Protein AF-A0A842Q499-F1 (afdb_monomer)

Solvent-accessible surface area (backbone atoms only — not comparable to full-atom values): 4740 Å² total; per-residue (Å²): 106,72,70,57,56,53,48,57,47,39,75,72,75,46,87,72,52,69,45,82,42,66,64,35,78,79,76,62,58,54,64,56,32,46,77,69,60,22,46,69,44,56,78,39,40,50,64,57,51,50,52,57,32,38,79,68,67,75,38,56,69,68,59,51,52,53,53,52,49,56,36,55,78,68,71,43,89,83,130

Mean predicted aligned error: 4.72 Å

Radius of gyration: 15.8 Å; Cα contacts (8 Å, |Δi|>4): 73; chains: 1; bounding box: 36×23×40 Å

Secondary structure (DSSP, 8-state):
-HHHHHHHHHHTT----EEEEEEE--SSHHHHHHHTT-EEEEEEEHHHHHHHHHHTTSS-HHHHHHHHHHHHHTT----

pLDDT: mean 91.42, std 10.8, range [51.28, 98.38]

Foldseek 3Di:
DVVVVQVVCVVVVDDAQEDEEAEAAQPCPQVVCVVVNHHYHYVYYPLVVLVVCVVVVNDDPVNVVVVVVVCVVVVHDDD

Nearest PDB structures (foldseek):
  2wns-assembly1_A  TM=9.773E-01  e=8.757E-04  Homo sapiens
  2yzk-assembly2_C  TM=9.748E-01  e=3.352E-03  Aeropyrum pernix
  2yzk-assembly1_B  TM=9.746E-01  e=5.362E-03  Aeropyrum pernix
  3qw4-assembly1_C  TM=8.783E-01  e=3.284E-02  Leishmania donovani
  3qw4-assembly1_B  TM=8.212E-01  e=5.618E-02  Leishmania donovani

Structure (mmCIF, N/CA/C/O backbone):
data_AF-A0A842Q499-F1
#
_entry.id   AF-A0A842Q499-F1
#
loop_
_atom_site.group_PDB
_atom_site.id
_atom_site.type_symbol
_atom_site.label_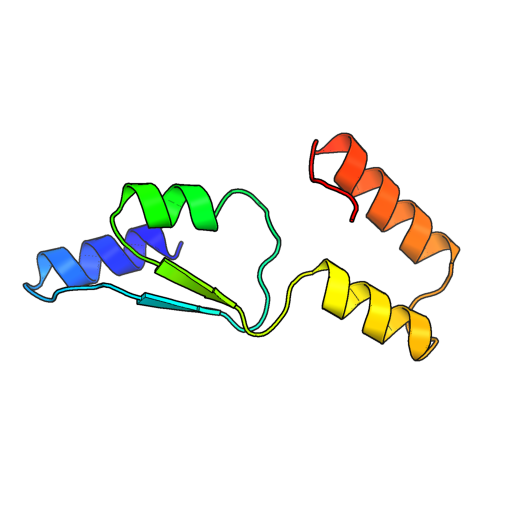atom_id
_atom_site.label_alt_id
_atom_site.label_comp_id
_atom_site.label_asym_id
_atom_site.label_entity_id
_atom_site.label_seq_id
_atom_site.pdbx_PDB_ins_code
_atom_site.Cartn_x
_atom_site.Cartn_y
_atom_site.Cartn_z
_atom_site.occupancy
_atom_site.B_iso_or_equiv
_atom_site.auth_seq_id
_atom_site.auth_comp_id
_atom_site.auth_asym_id
_atom_site.auth_atom_id
_atom_site.pdbx_PDB_model_num
ATOM 1 N N . SER A 1 1 ? 12.426 -0.205 0.366 1.00 86.12 1 SER A N 1
ATOM 2 C CA . SER A 1 1 ? 11.047 0.233 0.046 1.00 86.12 1 SER A CA 1
ATOM 3 C C . SER A 1 1 ? 10.709 -0.173 -1.383 1.00 86.12 1 SER A C 1
ATOM 5 O O . SER A 1 1 ? 11.634 -0.451 -2.140 1.00 86.12 1 SER A O 1
ATOM 7 N N . LEU A 1 2 ? 9.423 -0.186 -1.761 1.00 93.81 2 LEU A N 1
ATOM 8 C CA . LEU A 1 2 ? 8.963 -0.548 -3.114 1.00 93.81 2 LEU A CA 1
ATOM 9 C C . LEU A 1 2 ? 9.716 0.194 -4.229 1.00 93.81 2 LEU A C 1
ATOM 11 O O . LEU A 1 2 ? 10.164 -0.430 -5.184 1.00 93.81 2 LEU A O 1
ATOM 15 N N . SER A 1 3 ? 9.952 1.498 -4.065 1.00 95.88 3 SER A N 1
ATOM 16 C CA . SER A 1 3 ? 10.713 2.306 -5.028 1.00 95.88 3 SER A CA 1
ATOM 17 C C .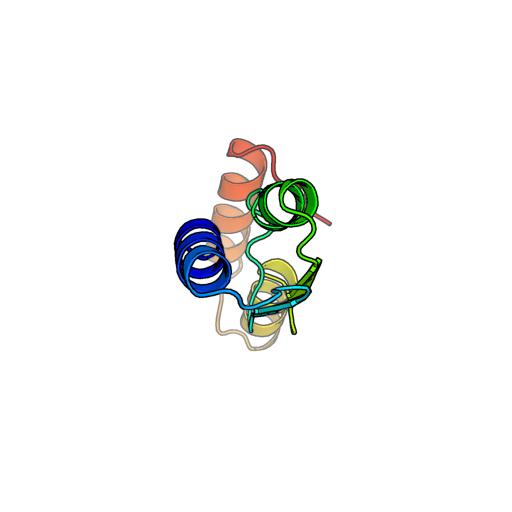 SER A 1 3 ? 12.137 1.787 -5.259 1.00 95.88 3 SER A C 1
ATOM 19 O O . SER A 1 3 ? 12.603 1.764 -6.392 1.00 95.88 3 SER A O 1
ATOM 21 N N . ASN A 1 4 ? 12.823 1.332 -4.204 1.00 97.56 4 ASN A N 1
ATOM 22 C CA . ASN A 1 4 ? 14.171 0.778 -4.339 1.00 97.56 4 ASN A CA 1
ATOM 23 C C . ASN A 1 4 ? 14.154 -0.538 -5.124 1.00 97.56 4 ASN A C 1
ATOM 25 O O . ASN A 1 4 ? 14.953 -0.727 -6.031 1.00 97.56 4 ASN A O 1
ATOM 29 N N . THR A 1 5 ? 13.210 -1.427 -4.807 1.00 97.50 5 THR A N 1
ATOM 30 C CA . THR A 1 5 ? 13.036 -2.698 -5.522 1.00 97.50 5 THR A CA 1
ATOM 31 C C . THR A 1 5 ? 12.750 -2.466 -7.006 1.00 97.50 5 THR A C 1
ATOM 33 O O . THR A 1 5 ? 13.341 -3.127 -7.852 1.00 97.50 5 THR A O 1
ATOM 36 N N . ILE A 1 6 ? 11.901 -1.488 -7.333 1.00 98.12 6 ILE A N 1
ATOM 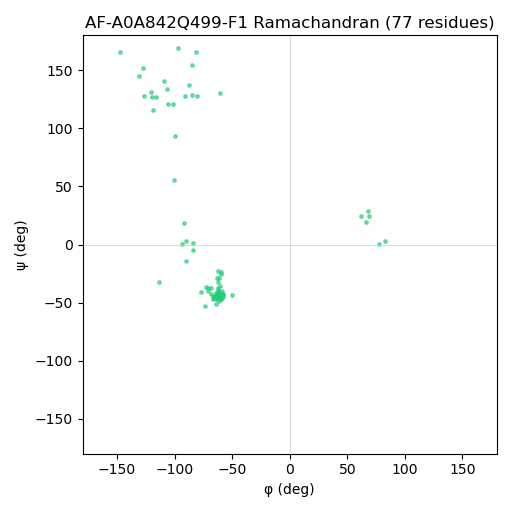37 C CA . ILE A 1 6 ? 11.598 -1.107 -8.719 1.00 98.12 6 ILE A CA 1
ATOM 38 C C . ILE A 1 6 ? 12.855 -0.639 -9.457 1.00 98.12 6 ILE A C 1
ATOM 40 O O . ILE A 1 6 ? 13.076 -1.066 -10.589 1.00 98.12 6 ILE A O 1
ATOM 44 N N . ASN A 1 7 ? 13.674 0.211 -8.831 1.00 97.88 7 ASN A N 1
ATOM 45 C CA . ASN A 1 7 ? 14.913 0.696 -9.440 1.00 97.88 7 ASN A CA 1
ATOM 46 C C . ASN A 1 7 ? 15.876 -0.454 -9.731 1.00 97.88 7 ASN A C 1
ATOM 48 O O . ASN A 1 7 ? 16.304 -0.594 -10.870 1.00 97.88 7 ASN A O 1
ATOM 52 N N . VAL A 1 8 ? 16.110 -1.335 -8.754 1.00 98.25 8 VAL A N 1
ATOM 53 C CA . VAL A 1 8 ? 16.982 -2.508 -8.929 1.00 98.25 8 VAL A CA 1
ATOM 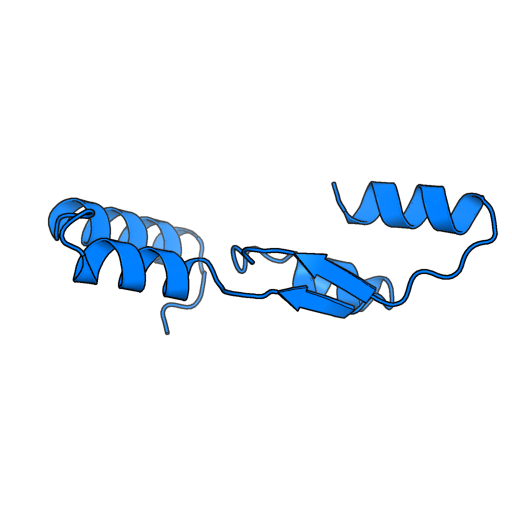54 C C . VAL A 1 8 ? 16.489 -3.405 -10.069 1.00 98.25 8 VAL A C 1
ATOM 56 O O . VAL A 1 8 ? 17.279 -3.846 -10.899 1.00 98.25 8 VAL A O 1
ATOM 59 N N . ILE A 1 9 ? 15.181 -3.660 -10.167 1.00 98.12 9 ILE A N 1
ATOM 60 C CA . ILE A 1 9 ? 14.620 -4.470 -11.261 1.00 98.12 9 ILE A CA 1
ATOM 61 C C . ILE A 1 9 ? 14.845 -3.788 -12.622 1.00 98.12 9 ILE A C 1
ATOM 63 O O . ILE A 1 9 ? 15.228 -4.448 -13.588 1.00 98.12 9 ILE A O 1
ATOM 67 N N . ARG A 1 10 ? 14.647 -2.467 -12.704 1.00 97.88 10 ARG A N 1
ATOM 68 C CA . ARG A 1 10 ? 14.849 -1.691 -13.938 1.00 97.88 10 ARG A CA 1
ATOM 69 C C . ARG A 1 10 ? 16.314 -1.599 -14.357 1.00 97.88 10 ARG A C 1
ATOM 71 O O . ARG A 1 10 ? 16.600 -1.690 -15.547 1.00 97.88 10 ARG A O 1
ATOM 78 N N . GLU A 1 11 ? 17.236 -1.483 -13.405 1.00 98.31 11 GLU A N 1
ATOM 79 C CA . GLU A 1 11 ? 18.687 -1.521 -13.648 1.00 98.31 11 GLU A CA 1
ATOM 80 C C . GLU A 1 11 ? 19.129 -2.839 -14.300 1.00 98.31 11 GLU A C 1
ATOM 82 O O . GLU A 1 11 ? 20.101 -2.865 -15.047 1.00 98.31 11 GLU A O 1
ATOM 87 N N . ASN A 1 12 ? 18.367 -3.918 -14.096 1.00 97.88 12 ASN A N 1
ATOM 88 C CA . ASN A 1 12 ? 18.584 -5.222 -14.723 1.00 97.88 12 ASN A CA 1
ATOM 89 C C . ASN A 1 12 ? 17.810 -5.399 -16.048 1.00 97.88 12 ASN A C 1
ATOM 91 O O . ASN A 1 12 ? 17.611 -6.518 -16.516 1.00 97.88 12 ASN A O 1
ATOM 95 N N . GLY A 1 13 ? 17.364 -4.301 -16.668 1.00 98.06 13 GLY A N 1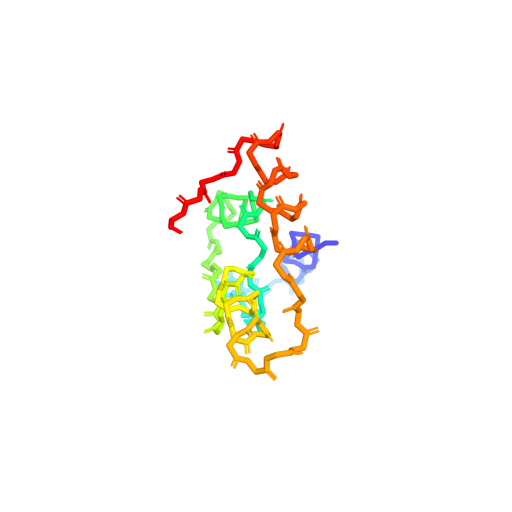
ATOM 96 C CA . GLY A 1 13 ? 16.769 -4.287 -18.008 1.00 98.06 13 GLY A CA 1
ATOM 97 C C . GLY A 1 13 ? 15.280 -4.639 -18.072 1.00 98.06 13 GLY A C 1
ATOM 98 O O . GLY A 1 13 ? 14.709 -4.680 -19.162 1.00 98.06 13 GLY A O 1
ATOM 99 N N . ALA A 1 14 ? 14.625 -4.875 -16.935 1.00 98.38 14 ALA A N 1
ATOM 100 C CA . ALA A 1 14 ? 13.196 -5.166 -16.899 1.00 98.38 14 ALA A CA 1
ATOM 101 C C . ALA A 1 14 ? 12.334 -3.891 -16.876 1.00 98.38 14 ALA A C 1
ATOM 103 O O . ALA A 1 14 ? 12.733 -2.831 -16.395 1.00 98.38 14 ALA A O 1
ATOM 104 N N . ILE A 1 15 ? 11.093 -4.011 -17.353 1.00 98.12 15 ILE A N 1
ATOM 105 C CA . ILE A 1 15 ? 10.089 -2.946 -17.283 1.00 98.12 15 ILE A CA 1
ATOM 106 C C . ILE A 1 15 ? 9.138 -3.255 -16.133 1.00 98.12 15 ILE A C 1
ATOM 108 O O . ILE A 1 15 ? 8.448 -4.271 -16.146 1.00 98.12 15 ILE A O 1
ATOM 112 N N . VAL A 1 16 ? 9.048 -2.340 -15.171 1.00 98.19 16 VAL A N 1
ATOM 113 C CA . VAL A 1 16 ? 8.059 -2.411 -14.088 1.00 98.19 16 VAL A CA 1
ATOM 114 C C . VAL A 1 16 ? 6.965 -1.385 -14.344 1.00 98.19 16 VAL A C 1
ATOM 116 O O . VAL A 1 16 ? 7.270 -0.194 -14.451 1.00 98.19 16 VAL A O 1
ATOM 119 N N . ARG A 1 17 ? 5.719 -1.857 -14.457 1.00 98.38 17 ARG A N 1
ATOM 120 C CA . ARG A 1 17 ? 4.516 -1.038 -14.705 1.00 98.38 17 ARG A CA 1
ATOM 121 C C . ARG A 1 17 ? 3.545 -1.039 -13.535 1.00 98.38 17 ARG A C 1
ATOM 123 O O . ARG A 1 17 ? 2.900 -0.028 -13.288 1.00 98.38 17 ARG A O 1
ATOM 130 N N . ASP A 1 18 ? 3.480 -2.145 -12.805 1.00 98.31 18 ASP A N 1
ATOM 131 C CA . ASP A 1 18 ? 2.521 -2.353 -11.729 1.00 98.31 18 ASP A CA 1
ATOM 132 C C . ASP A 1 18 ? 3.230 -2.863 -10.475 1.00 98.31 18 ASP A C 1
ATOM 134 O O . ASP A 1 18 ? 4.184 -3.642 -10.551 1.00 98.31 18 ASP A O 1
ATOM 138 N N . ALA A 1 19 ? 2.736 -2.433 -9.322 1.00 97.44 19 ALA A N 1
ATOM 139 C CA . ALA A 1 19 ? 3.072 -2.970 -8.017 1.00 97.44 19 ALA A CA 1
ATOM 140 C C . ALA A 1 19 ? 1.775 -3.338 -7.299 1.00 97.44 19 ALA A C 1
ATOM 142 O O . ALA A 1 19 ? 0.877 -2.507 -7.195 1.00 97.44 19 ALA A O 1
ATOM 143 N N . VAL A 1 20 ? 1.678 -4.569 -6.799 1.00 97.38 20 VAL A N 1
ATOM 144 C CA . VAL A 1 20 ? 0.485 -5.049 -6.093 1.00 97.38 20 VAL A CA 1
ATOM 145 C C . VAL A 1 20 ? 0.770 -5.136 -4.598 1.00 97.38 20 VAL A C 1
ATOM 147 O O . VAL A 1 20 ? 1.805 -5.663 -4.190 1.00 97.38 20 VAL A O 1
ATOM 150 N N . ALA A 1 21 ? -0.154 -4.634 -3.786 1.00 96.38 21 ALA A N 1
ATOM 151 C CA . ALA A 1 21 ? -0.118 -4.717 -2.333 1.00 96.38 21 ALA A CA 1
ATOM 152 C C . ALA A 1 21 ? -1.435 -5.286 -1.793 1.00 96.38 21 ALA A C 1
ATOM 154 O O . ALA A 1 21 ? -2.496 -5.116 -2.388 1.00 96.38 21 ALA A O 1
ATOM 155 N N . ILE A 1 22 ? -1.375 -5.947 -0.636 1.00 97.38 22 ILE A N 1
ATOM 156 C CA . ILE A 1 22 ? -2.591 -6.400 0.051 1.00 97.38 22 ILE A CA 1
ATOM 157 C C . ILE A 1 22 ? -3.295 -5.192 0.677 1.00 97.38 22 ILE A C 1
ATOM 159 O O . ILE A 1 22 ? -4.460 -4.953 0.388 1.00 97.38 22 ILE A O 1
ATOM 163 N N . ILE A 1 23 ? -2.567 -4.404 1.476 1.00 96.00 23 ILE A N 1
ATOM 164 C CA . ILE A 1 23 ? -3.087 -3.208 2.148 1.00 96.00 23 ILE A CA 1
ATOM 165 C C . ILE A 1 23 ? -2.307 -1.971 1.696 1.00 96.00 23 ILE A C 1
ATOM 167 O O . ILE A 1 23 ? -1.079 -1.939 1.814 1.00 96.00 23 ILE A O 1
ATOM 171 N N . SER A 1 24 ? -3.013 -0.937 1.236 1.00 94.88 24 SER A N 1
ATOM 172 C CA . SER A 1 24 ? -2.474 0.420 1.104 1.00 94.88 24 SER A CA 1
ATOM 173 C C . SER A 1 24 ? -2.724 1.212 2.380 1.00 94.88 24 SER A C 1
ATOM 175 O O . SER A 1 24 ? -3.855 1.311 2.846 1.00 94.88 24 SER A O 1
ATOM 177 N N . ARG A 1 25 ? -1.675 1.817 2.941 1.00 92.12 25 ARG A N 1
ATOM 178 C CA . ARG A 1 25 ? -1.813 2.700 4.110 1.00 92.12 25 ARG A CA 1
ATOM 179 C C . ARG A 1 25 ? -2.197 4.136 3.761 1.00 92.12 25 ARG A C 1
ATOM 181 O O . ARG A 1 25 ? -2.419 4.910 4.676 1.00 92.12 25 ARG A O 1
ATOM 188 N N . LEU A 1 26 ? -2.277 4.471 2.469 1.00 90.94 26 LEU A N 1
ATOM 189 C CA . LEU A 1 26 ? -2.568 5.825 1.976 1.00 90.94 26 LEU A CA 1
ATOM 190 C C . LEU A 1 26 ? -1.521 6.884 2.389 1.00 90.94 26 LEU A C 1
ATOM 192 O O . LEU A 1 26 ? -1.794 8.071 2.415 1.00 90.94 26 LEU A O 1
ATOM 196 N N . GLU A 1 27 ? -0.285 6.466 2.672 1.00 90.06 27 GLU A N 1
ATOM 197 C CA . GLU A 1 27 ? 0.799 7.342 3.151 1.00 90.06 27 GLU A CA 1
ATOM 198 C C . GLU A 1 27 ? 1.779 7.730 2.024 1.00 90.06 27 GLU A C 1
ATOM 200 O O . GLU A 1 27 ? 2.980 7.448 2.089 1.00 90.06 27 GLU A O 1
ATOM 205 N N . GLY A 1 28 ? 1.288 8.314 0.930 1.00 91.38 28 GLY A N 1
ATOM 206 C CA . GLY A 1 28 ? 2.161 8.895 -0.104 1.00 91.38 28 GLY A CA 1
ATOM 207 C C . GLY A 1 28 ? 2.831 7.896 -1.068 1.00 91.38 28 GLY A C 1
ATOM 208 O O . GLY A 1 28 ? 3.654 8.272 -1.914 1.00 91.38 28 GLY A O 1
ATOM 209 N N . ALA A 1 29 ? 2.577 6.592 -0.905 1.00 93.75 29 ALA A N 1
ATOM 210 C CA . ALA A 1 29 ? 3.215 5.551 -1.711 1.00 93.75 29 ALA A CA 1
ATOM 211 C C . ALA A 1 29 ? 2.706 5.554 -3.157 1.00 93.75 29 ALA A C 1
ATOM 213 O O . ALA A 1 29 ? 3.494 5.330 -4.076 1.00 93.75 29 ALA A O 1
ATOM 214 N N . GLU A 1 30 ? 1.417 5.818 -3.356 1.00 94.88 30 GLU A N 1
ATOM 215 C CA . GLU A 1 30 ? 0.793 5.849 -4.674 1.00 94.88 30 GLU A CA 1
ATOM 216 C C . GLU A 1 30 ? 1.381 6.970 -5.532 1.00 94.88 30 GLU A C 1
ATOM 218 O O . GLU A 1 30 ? 1.911 6.702 -6.608 1.00 94.88 30 GLU A O 1
ATOM 223 N N . GLU A 1 31 ? 1.437 8.194 -5.010 1.00 95.62 31 GLU A N 1
ATOM 224 C CA . GLU A 1 31 ? 2.000 9.363 -5.684 1.00 95.62 31 GLU A CA 1
ATOM 225 C C . GLU A 1 31 ? 3.486 9.163 -5.979 1.00 95.62 31 GLU A C 1
ATOM 227 O O . GLU A 1 31 ? 3.988 9.537 -7.044 1.00 95.62 31 GLU A O 1
ATOM 232 N N . LYS A 1 32 ? 4.219 8.548 -5.042 1.00 96.56 32 LYS A N 1
ATOM 233 C CA . LYS A 1 32 ? 5.638 8.242 -5.234 1.00 96.56 32 LYS A CA 1
ATOM 234 C C . LYS A 1 32 ? 5.852 7.246 -6.370 1.00 96.56 32 LYS A C 1
ATOM 236 O O . LYS A 1 32 ? 6.758 7.448 -7.177 1.00 96.56 32 LYS A O 1
ATOM 241 N N . LEU A 1 33 ? 5.056 6.180 -6.438 1.00 97.06 33 LEU A N 1
ATOM 242 C CA . LEU A 1 33 ? 5.164 5.175 -7.497 1.00 97.06 33 LEU A CA 1
ATOM 243 C C . LEU A 1 33 ? 4.652 5.705 -8.840 1.00 97.06 33 LEU A C 1
ATOM 245 O O . LEU A 1 33 ? 5.292 5.470 -9.866 1.00 97.06 33 LEU A O 1
ATOM 249 N N . GLN A 1 34 ? 3.598 6.518 -8.835 1.00 97.50 34 GLN A N 1
ATOM 250 C CA . GLN A 1 34 ? 3.068 7.167 -10.029 1.00 97.50 34 GLN A CA 1
ATOM 251 C C . GLN A 1 34 ? 4.103 8.100 -10.670 1.00 97.50 34 GLN A C 1
ATOM 253 O O . GLN A 1 34 ? 4.299 8.048 -11.884 1.00 97.50 34 GLN A O 1
ATOM 258 N N . LYS A 1 35 ? 4.862 8.870 -9.871 1.00 97.81 35 LYS A N 1
ATOM 259 C CA . LYS A 1 35 ? 6.010 9.671 -10.352 1.00 97.81 35 LYS A CA 1
ATOM 260 C C . LYS A 1 35 ? 7.109 8.822 -11.002 1.00 97.81 35 LYS A C 1
ATOM 262 O O . LYS A 1 35 ? 7.867 9.327 -11.823 1.00 97.81 35 LYS A O 1
ATOM 267 N N . MET A 1 36 ? 7.197 7.537 -10.658 1.00 97.44 36 MET A N 1
ATOM 268 C CA . MET A 1 36 ? 8.108 6.571 -11.281 1.00 97.44 36 MET A CA 1
ATOM 269 C C . MET A 1 36 ? 7.486 5.854 -12.494 1.00 97.44 36 MET A C 1
ATOM 271 O O . MET A 1 36 ? 8.117 4.951 -13.054 1.00 97.44 36 MET A O 1
ATOM 275 N N . GLY A 1 37 ? 6.258 6.202 -12.890 1.00 98.06 37 GLY A N 1
ATOM 276 C CA . GLY A 1 37 ? 5.508 5.513 -13.940 1.00 98.06 37 GLY A CA 1
ATOM 277 C C . GLY A 1 37 ? 5.078 4.096 -13.549 1.00 98.06 37 GLY A C 1
ATOM 278 O O . GLY A 1 37 ? 5.001 3.228 -14.414 1.00 98.06 37 GLY A O 1
ATOM 279 N N . VAL A 1 38 ? 4.875 3.837 -12.252 1.00 98.38 38 VAL A N 1
ATOM 280 C CA . VAL A 1 38 ? 4.394 2.554 -11.723 1.00 98.38 38 VAL A CA 1
ATOM 281 C C . VAL A 1 38 ? 3.042 2.760 -11.055 1.00 98.38 38 VAL A C 1
ATOM 283 O O . VAL A 1 38 ? 2.908 3.593 -10.165 1.00 98.38 38 VAL A O 1
ATOM 286 N N . ARG A 1 39 ? 2.041 1.977 -11.455 1.00 98.38 39 ARG A N 1
ATOM 287 C CA . ARG A 1 39 ? 0.723 1.962 -10.820 1.00 98.38 39 ARG A CA 1
ATOM 288 C C . ARG A 1 39 ? 0.762 1.099 -9.560 1.00 98.38 39 ARG A C 1
ATOM 290 O O . ARG A 1 39 ? 1.179 -0.057 -9.621 1.00 98.38 39 ARG A O 1
ATOM 297 N N . LEU A 1 40 ? 0.312 1.645 -8.432 1.00 97.56 40 LEU A N 1
ATOM 298 C CA . LEU A 1 40 ? 0.035 0.857 -7.234 1.00 97.56 40 LEU A CA 1
ATOM 299 C C . LEU A 1 40 ? -1.381 0.280 -7.336 1.00 97.56 40 LEU A C 1
ATOM 301 O O . LEU A 1 40 ? -2.328 1.009 -7.602 1.00 97.56 40 LEU A O 1
ATOM 305 N N . ILE A 1 41 ? -1.520 -1.025 -7.133 1.00 97.81 41 ILE A N 1
ATOM 306 C CA . ILE A 1 41 ? -2.806 -1.721 -7.060 1.00 97.81 41 ILE A CA 1
ATOM 307 C C . ILE A 1 41 ? -2.896 -2.330 -5.666 1.00 97.81 41 ILE A C 1
ATOM 309 O O . ILE A 1 41 ? -2.091 -3.192 -5.314 1.00 97.81 41 ILE A O 1
ATOM 313 N N . ALA A 1 42 ? -3.855 -1.883 -4.867 1.00 97.44 42 ALA A N 1
ATOM 314 C CA . ALA A 1 42 ? -4.092 -2.418 -3.534 1.00 97.44 42 ALA A CA 1
ATOM 315 C C . ALA A 1 42 ? -5.396 -3.214 -3.497 1.00 97.44 42 ALA A C 1
ATOM 317 O O . ALA A 1 42 ? -6.377 -2.813 -4.118 1.00 97.44 42 ALA A O 1
ATOM 318 N N . ILE A 1 43 ? -5.403 -4.338 -2.776 1.00 97.88 43 ILE A N 1
ATOM 319 C CA . ILE A 1 43 ? -6.628 -5.127 -2.566 1.00 97.88 43 ILE A CA 1
ATOM 320 C C . ILE A 1 43 ? -7.581 -4.386 -1.624 1.00 97.88 43 ILE A C 1
ATOM 322 O O . ILE A 1 43 ? -8.787 -4.387 -1.847 1.00 97.88 43 ILE 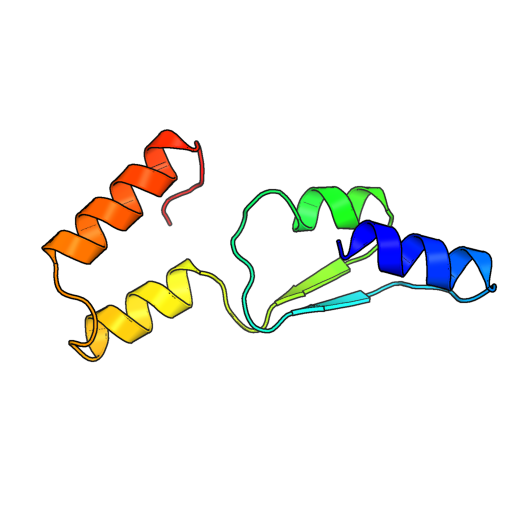A O 1
ATOM 326 N N . ALA A 1 44 ? -7.038 -3.762 -0.581 1.00 97.06 44 AL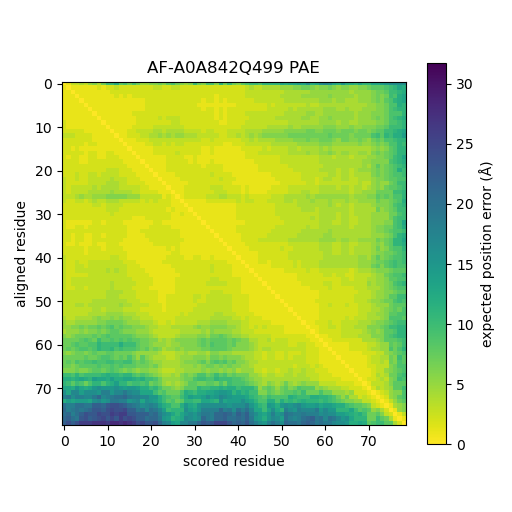A A N 1
ATOM 327 C CA . ALA A 1 44 ? -7.784 -2.950 0.366 1.00 97.06 44 ALA A CA 1
ATOM 328 C C . ALA A 1 44 ? -6.921 -1.795 0.889 1.00 97.06 44 ALA A C 1
ATOM 330 O O . ALA A 1 44 ? -5.693 -1.780 0.745 1.00 97.06 44 ALA A O 1
ATOM 331 N N . THR A 1 45 ? -7.563 -0.824 1.517 1.00 95.94 45 THR A N 1
ATOM 332 C CA . THR A 1 45 ? -6.917 0.273 2.231 1.00 95.94 45 THR A CA 1
ATOM 333 C C . THR A 1 45 ? -6.833 -0.019 3.729 1.00 95.94 45 THR A C 1
ATOM 335 O O . THR A 1 45 ? -7.445 -0.949 4.259 1.00 95.94 45 THR A O 1
ATOM 338 N N . ILE A 1 46 ? -6.066 0.795 4.449 1.00 93.62 46 ILE A N 1
ATOM 339 C CA . ILE A 1 46 ? -6.042 0.772 5.910 1.00 93.62 46 ILE A CA 1
ATOM 340 C C . ILE A 1 46 ? -7.410 1.140 6.506 1.00 93.62 46 ILE A C 1
ATOM 342 O O . ILE A 1 46 ? -7.738 0.650 7.582 1.00 93.62 46 ILE A O 1
ATOM 346 N N . ASN A 1 47 ? -8.213 1.960 5.818 1.00 91.94 47 ASN A N 1
ATOM 347 C CA . ASN A 1 47 ? -9.569 2.314 6.249 1.00 91.94 47 ASN A CA 1
ATOM 348 C C . ASN A 1 47 ? -10.480 1.081 6.200 1.00 91.94 47 ASN A C 1
ATOM 350 O O . ASN A 1 47 ? -11.114 0.753 7.200 1.00 91.94 47 ASN A O 1
ATOM 354 N N . ASP A 1 48 ? -10.441 0.330 5.095 1.00 95.38 48 ASP A N 1
ATOM 355 C CA . ASP A 1 48 ? -11.198 -0.921 4.942 1.00 95.38 48 ASP A CA 1
ATOM 356 C C . ASP A 1 48 ? -10.846 -1.935 6.036 1.00 95.38 48 ASP A C 1
ATOM 358 O O . ASP A 1 48 ? -11.724 -2.573 6.619 1.00 95.38 48 ASP A O 1
ATOM 362 N N . LEU A 1 49 ? -9.550 -2.065 6.346 1.00 94.62 49 LEU A N 1
ATOM 363 C CA . LEU A 1 49 ? -9.076 -2.969 7.391 1.00 94.62 49 LEU A CA 1
ATOM 364 C C . LE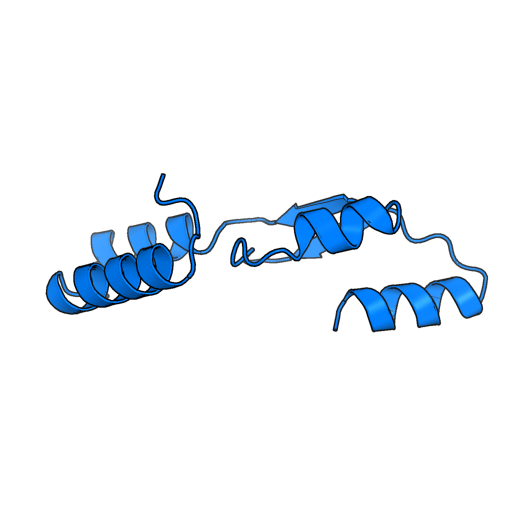U A 1 49 ? -9.597 -2.565 8.776 1.00 94.62 49 LEU A C 1
ATOM 366 O O . LEU A 1 49 ? -10.068 -3.423 9.519 1.00 94.62 49 LEU A O 1
ATOM 370 N N . ILE A 1 50 ? -9.509 -1.281 9.131 1.00 93.75 50 ILE A N 1
ATOM 371 C CA . ILE A 1 50 ? -9.971 -0.777 10.431 1.00 93.75 50 ILE A CA 1
ATOM 372 C C . ILE A 1 50 ? -11.478 -0.984 10.582 1.00 93.75 50 ILE A C 1
ATOM 374 O O . ILE A 1 50 ? -11.909 -1.523 11.601 1.00 93.75 50 ILE A O 1
ATOM 378 N N . ASN A 1 51 ? -12.259 -0.636 9.557 1.00 92.25 51 ASN A N 1
ATOM 379 C CA . ASN A 1 51 ? -13.708 -0.826 9.562 1.00 92.25 51 ASN A CA 1
ATOM 380 C C . ASN A 1 51 ? -14.063 -2.309 9.736 1.00 92.25 51 ASN A C 1
ATOM 382 O O . ASN A 1 51 ? -14.823 -2.665 10.633 1.00 92.25 51 ASN A O 1
ATOM 386 N N . ALA A 1 52 ? -13.414 -3.202 8.981 1.00 95.31 52 ALA A N 1
ATOM 387 C CA . ALA A 1 52 ? -13.646 -4.640 9.094 1.00 95.31 52 ALA A CA 1
ATOM 388 C C . ALA A 1 52 ? -13.282 -5.219 10.475 1.00 95.31 52 ALA A C 1
ATOM 390 O O . ALA A 1 52 ? -13.888 -6.200 10.912 1.00 95.31 52 ALA A O 1
ATOM 391 N N . LEU A 1 53 ? -12.276 -4.662 11.156 1.00 95.00 53 LEU A N 1
ATOM 392 C CA . LEU A 1 53 ? -11.893 -5.080 12.506 1.00 95.00 53 LEU A CA 1
ATOM 393 C C . LEU A 1 53 ? -12.858 -4.538 13.569 1.00 95.00 53 LEU A C 1
ATOM 395 O O . LEU A 1 53 ? -13.224 -5.284 14.480 1.00 95.00 53 LEU A O 1
ATOM 399 N N . TYR A 1 54 ? -13.299 -3.285 13.441 1.00 93.69 54 TYR A N 1
ATOM 400 C CA . TYR A 1 54 ? -14.296 -2.684 14.330 1.00 93.69 54 TYR A CA 1
ATOM 401 C C . TYR A 1 54 ? -15.645 -3.405 14.228 1.00 93.69 54 TYR A C 1
ATOM 403 O O . TYR A 1 54 ? -16.195 -3.821 15.247 1.00 93.69 54 TYR A O 1
ATOM 411 N N . ASP A 1 55 ? -16.121 -3.678 13.011 1.00 95.00 55 ASP A N 1
ATOM 412 C CA . ASP A 1 55 ? -17.387 -4.385 12.769 1.00 95.00 55 ASP A CA 1
ATOM 413 C C . ASP A 1 55 ? -17.395 -5.807 13.349 1.00 95.00 55 ASP A C 1
ATOM 415 O O . ASP A 1 55 ? -18.436 -6.333 13.745 1.00 95.00 55 ASP A O 1
ATOM 419 N N . LYS A 1 56 ? -16.221 -6.441 13.438 1.00 97.06 56 LYS A N 1
ATOM 420 C CA . LYS A 1 56 ? -16.047 -7.762 14.059 1.00 97.06 56 LYS A CA 1
ATOM 421 C C . LYS A 1 56 ? -15.882 -7.711 15.579 1.00 97.06 56 LYS A C 1
ATOM 423 O O . LYS A 1 56 ? -15.678 -8.759 16.189 1.00 97.06 56 LYS A O 1
ATOM 428 N N . GLY A 1 57 ? -15.931 -6.525 16.187 1.00 95.31 57 GLY A N 1
ATOM 429 C CA . GLY A 1 57 ? -15.688 -6.325 17.615 1.00 95.31 57 GLY A CA 1
ATOM 430 C C . GLY A 1 57 ? -14.245 -6.614 18.039 1.00 95.31 57 GLY A C 1
ATOM 431 O O . GLY A 1 57 ? -13.995 -6.863 19.214 1.00 95.31 57 GLY A O 1
ATOM 432 N N . LEU A 1 58 ? -13.302 -6.623 17.089 1.00 96.50 58 LEU A N 1
ATOM 433 C CA . LEU A 1 58 ? -11.872 -6.845 17.343 1.00 96.50 58 LEU A CA 1
ATOM 434 C C . LEU A 1 58 ? -11.120 -5.536 17.622 1.00 96.50 58 LEU A C 1
ATOM 436 O O . LEU A 1 58 ? -9.991 -5.575 18.105 1.00 96.50 58 LEU A O 1
ATOM 440 N N . LEU A 1 59 ? -11.743 -4.396 17.320 1.00 94.50 59 LEU A N 1
ATOM 441 C CA . LEU A 1 59 ? -11.322 -3.066 17.747 1.00 94.50 59 LEU A CA 1
ATOM 442 C C . LEU A 1 59 ? -12.445 -2.441 18.566 1.00 94.50 59 LEU A C 1
ATOM 444 O O . LEU A 1 59 ? -13.598 -2.436 18.135 1.00 94.50 59 LEU A O 1
ATOM 448 N N . ASP A 1 60 ? -12.105 -1.898 19.731 1.00 93.25 60 ASP A N 1
ATOM 449 C CA . ASP A 1 60 ? -13.041 -1.085 20.496 1.00 93.25 60 ASP A CA 1
ATOM 450 C C . ASP A 1 60 ? -13.101 0.355 19.964 1.00 93.25 60 ASP A C 1
ATOM 452 O O . ASP A 1 60 ? -12.268 0.810 19.172 1.00 93.25 60 ASP A O 1
ATOM 456 N N . ARG A 1 61 ? -14.133 1.082 20.399 1.00 90.81 61 ARG A N 1
ATOM 457 C CA . ARG A 1 61 ? -14.375 2.464 19.979 1.00 90.81 61 ARG A CA 1
ATOM 458 C C . ARG A 1 61 ? -13.240 3.408 20.378 1.00 90.81 61 ARG A C 1
ATOM 460 O O . ARG A 1 61 ? -12.910 4.285 19.591 1.00 90.81 61 ARG A O 1
ATOM 467 N N . ASN A 1 62 ? -12.632 3.220 21.547 1.00 92.38 62 ASN A N 1
ATOM 468 C CA . ASN A 1 62 ? -11.559 4.100 22.013 1.00 92.38 62 ASN A CA 1
ATOM 469 C C . ASN A 1 62 ? -10.329 3.965 21.107 1.00 92.38 62 ASN A C 1
ATOM 471 O O . ASN A 1 62 ? -9.763 4.960 20.666 1.00 92.38 62 ASN A O 1
ATOM 475 N N . THR A 1 63 ? -9.971 2.729 20.758 1.00 91.50 63 THR A N 1
ATOM 476 C CA . THR A 1 63 ? -8.865 2.419 19.849 1.00 91.50 63 THR A CA 1
ATOM 477 C C . THR A 1 63 ? -9.143 2.969 18.451 1.00 91.50 63 THR A C 1
ATOM 479 O O . THR A 1 63 ? -8.257 3.541 17.819 1.00 91.50 63 THR A O 1
ATOM 482 N N . LEU A 1 64 ? -10.382 2.841 17.963 1.00 89.62 64 LEU A N 1
ATOM 483 C CA . LEU A 1 64 ? -10.791 3.431 16.688 1.00 89.62 64 LEU A CA 1
ATOM 484 C C . LEU A 1 64 ? -10.621 4.960 16.693 1.00 89.62 64 LEU A C 1
ATOM 486 O O . LEU A 1 64 ? -10.047 5.516 15.757 1.00 89.62 64 LEU A O 1
ATOM 490 N N . GLU A 1 65 ? -11.085 5.632 17.747 1.00 89.50 65 GLU A N 1
ATOM 491 C CA . GLU A 1 65 ? -10.982 7.087 17.903 1.00 89.50 65 GLU A CA 1
ATOM 492 C C . GLU A 1 65 ? -9.520 7.560 17.957 1.00 89.50 65 GLU A C 1
ATOM 494 O O . GLU A 1 65 ? -9.169 8.548 17.308 1.00 89.50 65 GLU A O 1
ATOM 499 N N . GLU A 1 66 ? -8.641 6.835 18.656 1.00 91.19 66 GLU A N 1
ATOM 500 C CA . GLU A 1 66 ? -7.202 7.126 18.691 1.00 91.19 66 GLU A CA 1
ATOM 501 C C . GLU A 1 66 ? -6.545 6.992 17.311 1.00 91.19 66 GLU A C 1
ATOM 503 O O . GLU A 1 66 ? -5.770 7.864 16.907 1.00 91.19 66 GLU A O 1
ATOM 508 N N . ILE A 1 67 ? -6.885 5.942 16.556 1.00 88.19 67 ILE A N 1
ATOM 509 C CA . ILE A 1 67 ? -6.362 5.733 15.200 1.00 88.19 67 ILE A CA 1
ATOM 510 C C . ILE A 1 67 ? -6.828 6.850 14.257 1.00 88.19 67 ILE A C 1
ATOM 512 O O . ILE A 1 67 ? -6.029 7.366 13.472 1.00 88.19 67 ILE A O 1
ATOM 516 N N . ILE A 1 68 ? -8.104 7.244 14.327 1.00 85.25 68 ILE A N 1
ATOM 517 C CA . ILE A 1 68 ? -8.645 8.346 13.516 1.00 85.25 68 ILE A CA 1
ATOM 518 C C . ILE A 1 68 ? -7.917 9.648 13.852 1.00 85.25 68 ILE A C 1
ATOM 520 O O . ILE A 1 68 ? -7.465 10.350 12.948 1.00 85.25 68 ILE A O 1
ATOM 524 N N . LYS A 1 69 ? -7.734 9.946 15.143 1.00 86.38 69 LYS A N 1
ATOM 525 C CA . LYS A 1 69 ? -7.004 11.137 15.586 1.00 86.38 69 LYS A CA 1
ATOM 526 C C . LYS A 1 69 ? -5.577 11.166 15.035 1.00 86.38 69 LYS A C 1
ATOM 528 O O . LYS A 1 69 ? -5.154 12.183 14.494 1.00 86.38 69 LYS A O 1
ATOM 533 N N . GLN A 1 70 ? -4.864 10.042 15.098 1.00 83.25 70 GLN A N 1
ATOM 534 C CA . GLN A 1 70 ? -3.503 9.945 14.571 1.00 83.25 70 GLN A CA 1
ATOM 535 C C . GLN A 1 70 ? -3.435 10.216 13.058 1.00 83.25 70 GLN A C 1
ATOM 537 O O . GLN A 1 70 ? -2.471 10.821 12.592 1.00 83.25 70 GLN A O 1
ATOM 542 N N . LYS A 1 71 ? -4.445 9.794 12.286 1.00 76.50 71 LYS A N 1
ATOM 543 C CA . LYS A 1 71 ? -4.518 10.070 10.841 1.00 76.50 71 LYS A CA 1
ATOM 544 C C . LYS A 1 71 ? -4.754 11.546 10.537 1.00 76.50 71 LYS A C 1
ATOM 546 O O . LYS A 1 71 ? -4.081 12.092 9.664 1.00 76.50 71 LYS A O 1
ATOM 551 N N . VAL A 1 72 ? -5.647 12.193 11.288 1.00 74.88 72 VAL A N 1
ATOM 552 C CA . VAL A 1 72 ? -5.904 13.637 11.169 1.00 74.88 72 VAL A CA 1
ATOM 553 C C . VAL A 1 72 ? -4.639 14.437 11.483 1.00 74.88 72 VAL A C 1
ATOM 555 O O . VAL A 1 72 ? -4.272 15.323 10.714 1.00 74.88 72 VAL A O 1
ATOM 558 N N . ASP A 1 73 ? -3.917 14.074 12.546 1.00 74.06 73 ASP A N 1
ATOM 559 C CA . ASP A 1 73 ? -2.656 14.725 12.928 1.00 74.06 73 ASP A CA 1
ATOM 560 C C . ASP A 1 73 ? -1.559 14.575 11.849 1.00 74.06 73 ASP A C 1
ATOM 562 O O . ASP A 1 73 ? -0.639 15.389 11.771 1.00 74.06 73 ASP A O 1
ATOM 566 N N . GLN A 1 74 ? -1.661 13.554 10.991 1.00 68.88 74 GLN A N 1
ATOM 567 C CA . GLN A 1 74 ? -0.752 13.307 9.866 1.00 68.88 74 GLN A CA 1
ATOM 568 C C . GLN A 1 74 ? -1.228 13.913 8.535 1.00 68.88 74 GLN A C 1
ATOM 570 O O . GLN A 1 74 ? -0.529 13.781 7.531 1.00 68.88 74 GLN A O 1
ATOM 575 N N . GLY A 1 75 ? -2.381 14.593 8.512 1.00 60.66 75 GLY A N 1
ATOM 576 C CA . GLY A 1 75 ? -2.944 15.190 7.299 1.00 60.66 75 GLY A CA 1
ATOM 577 C C . GLY A 1 75 ? -3.440 14.165 6.275 1.00 60.66 75 GLY A C 1
ATOM 578 O O . GLY A 1 75 ? -3.459 14.463 5.083 1.00 60.66 75 GLY A O 1
ATOM 579 N N . LEU A 1 76 ? -3.795 12.958 6.723 1.00 62.12 76 LEU A N 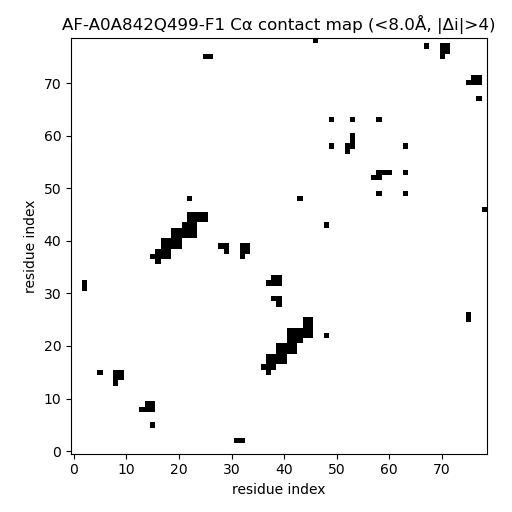1
ATOM 580 C CA . LEU A 1 76 ? -4.365 11.907 5.880 1.00 62.12 76 LEU A CA 1
ATOM 581 C C . LEU A 1 76 ? -5.890 12.068 5.815 1.00 62.12 76 LEU A C 1
ATOM 583 O O . LEU A 1 76 ? -6.522 12.320 6.842 1.00 62.12 76 LEU A O 1
ATOM 587 N N . GLU A 1 77 ? -6.478 11.917 4.623 1.00 54.84 77 GLU A N 1
ATOM 588 C CA . GLU A 1 77 ? -7.934 11.985 4.443 1.00 54.84 77 GLU A CA 1
ATOM 589 C C . GLU A 1 77 ? -8.640 10.891 5.259 1.00 54.84 77 GLU A C 1
ATOM 591 O O . GLU A 1 77 ? -8.279 9.708 5.237 1.00 54.84 77 GLU A O 1
ATOM 596 N N . THR A 1 78 ? -9.650 11.314 6.015 1.00 54.00 78 THR A N 1
ATOM 597 C CA . THR A 1 78 ? -10.618 10.441 6.675 1.00 54.00 78 THR A CA 1
ATOM 598 C C . THR A 1 78 ? -11.870 10.420 5.805 1.00 54.00 78 THR A C 1
ATOM 600 O O . THR A 1 78 ? -12.697 11.326 5.920 1.00 54.00 78 THR A O 1
ATOM 603 N N . ASP A 1 79 ? -11.959 9.442 4.906 1.00 51.28 79 ASP A N 1
ATOM 604 C CA . ASP A 1 79 ? -13.201 9.124 4.184 1.00 51.28 79 ASP A CA 1
ATOM 605 C C . ASP A 1 79 ? -14.257 8.514 5.120 1.00 51.28 79 ASP A C 1
ATOM 607 O O . ASP A 1 79 ? -13.874 7.669 5.971 1.00 51.28 79 ASP A O 1
#

Sequence (79 aa):
SLSNTINVIRENGAIVRDAVAIISRLEGAEEKLQKMGVRLIAIATINDLINALYDKGLLDRNTLEEIIKQKVDQGLETD